Protein AF-A0A929EQG0-F1 (afdb_monomer_lite)

Radius of gyr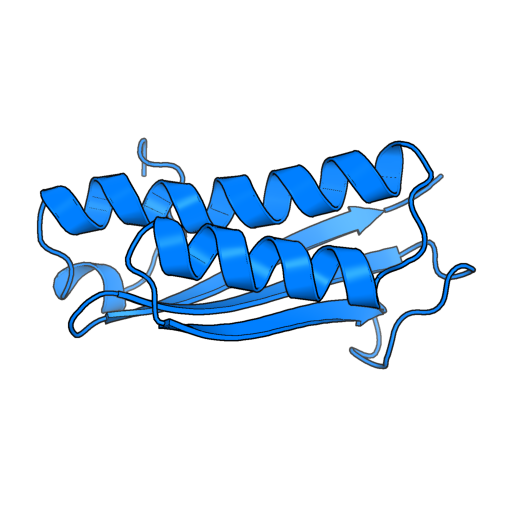ation: 13.63 Å; chains: 1; bounding box: 32×26×37 Å

Structure (mmCIF, N/CA/C/O backbone):
data_AF-A0A929EQG0-F1
#
_entry.id   AF-A0A929EQG0-F1
#
loop_
_atom_site.group_PDB
_atom_site.id
_atom_site.type_symbol
_atom_site.label_atom_id
_atom_site.label_alt_id
_atom_site.label_comp_id
_atom_site.label_asym_id
_atom_site.label_entity_id
_atom_site.label_seq_id
_atom_site.pdbx_PDB_ins_code
_atom_site.Cartn_x
_atom_site.Cartn_y
_atom_site.Cartn_z
_atom_site.occupancy
_atom_site.B_iso_or_equiv
_atom_site.auth_seq_id
_atom_site.auth_comp_id
_atom_site.auth_asym_id
_atom_site.auth_atom_id
_atom_site.pdbx_PDB_model_num
ATOM 1 N N . GLU A 1 1 ? -16.083 -11.017 4.938 1.00 49.00 1 GLU A N 1
ATOM 2 C CA . GLU A 1 1 ? -16.613 -9.723 5.416 1.00 49.00 1 GLU A CA 1
ATOM 3 C C . GLU A 1 1 ? -17.215 -8.994 4.224 1.00 49.00 1 GLU A C 1
ATOM 5 O O . GLU A 1 1 ? -16.584 -8.994 3.177 1.00 49.00 1 GLU A O 1
ATOM 10 N N . GLU A 1 2 ? -18.403 -8.405 4.358 1.00 55.09 2 GLU A N 1
ATOM 11 C CA . GLU A 1 2 ? -19.015 -7.583 3.292 1.00 55.09 2 GLU A CA 1
ATOM 12 C C . GLU A 1 2 ? -18.316 -6.222 3.113 1.00 55.09 2 GLU A C 1
ATOM 14 O O . GLU A 1 2 ? -18.497 -5.560 2.099 1.00 55.09 2 GLU A O 1
ATOM 19 N N . SER A 1 3 ? -17.477 -5.821 4.073 1.00 60.94 3 SER A N 1
ATOM 20 C CA . SER A 1 3 ? -16.778 -4.530 4.100 1.00 60.94 3 SER A CA 1
ATOM 21 C C . SER A 1 3 ? -15.582 -4.425 3.139 1.00 60.94 3 SER A C 1
ATOM 23 O O . SER A 1 3 ? -15.043 -3.336 2.964 1.00 60.94 3 SER A O 1
ATOM 25 N N . GLY A 1 4 ? -15.120 -5.539 2.556 1.00 64.50 4 GLY A N 1
ATOM 26 C CA . GLY A 1 4 ? -13.873 -5.583 1.779 1.00 64.50 4 GLY A CA 1
ATOM 27 C C . GLY A 1 4 ? -12.590 -5.562 2.623 1.00 64.50 4 GLY A C 1
ATOM 28 O O . GLY A 1 4 ? -11.499 -5.533 2.064 1.00 64.50 4 GLY A O 1
ATOM 29 N N . LEU A 1 5 ? -12.695 -5.606 3.956 1.00 73.44 5 LEU A N 1
ATOM 30 C CA . LEU A 1 5 ? -11.547 -5.650 4.858 1.00 73.44 5 LEU A CA 1
ATOM 31 C C . LEU A 1 5 ? -10.942 -7.060 4.950 1.00 73.44 5 LEU A C 1
ATOM 33 O O . LEU A 1 5 ? -11.657 -8.044 5.173 1.00 73.44 5 LEU A O 1
ATOM 37 N N . ALA A 1 6 ? -9.612 -7.153 4.875 1.00 76.38 6 ALA A N 1
ATOM 38 C CA . ALA A 1 6 ? -8.888 -8.386 5.162 1.00 76.38 6 ALA A CA 1
ATOM 39 C C . ALA A 1 6 ? -9.257 -8.937 6.554 1.00 76.38 6 ALA A C 1
ATOM 41 O O . ALA A 1 6 ? -9.261 -8.225 7.565 1.00 76.38 6 ALA A O 1
ATOM 42 N N . MET A 1 7 ? -9.573 -10.232 6.621 1.00 77.12 7 MET A N 1
ATOM 43 C CA . MET A 1 7 ? -9.966 -10.872 7.877 1.00 77.12 7 MET A CA 1
ATOM 44 C C . MET A 1 7 ? -8.765 -10.943 8.826 1.00 77.12 7 MET A C 1
ATOM 46 O O . MET A 1 7 ? -7.791 -11.645 8.565 1.00 77.12 7 MET A O 1
ATOM 50 N N . SER A 1 8 ? -8.837 -10.220 9.944 1.00 77.25 8 SER A N 1
ATOM 51 C CA . SER A 1 8 ? -7.757 -10.144 10.926 1.00 77.25 8 SER A CA 1
ATOM 52 C C . SER A 1 8 ? -8.320 -10.034 12.337 1.00 77.25 8 SER A C 1
ATOM 54 O O . SER A 1 8 ? -9.255 -9.273 12.583 1.00 77.25 8 SER A O 1
ATOM 56 N N . SER A 1 9 ? -7.706 -10.727 13.301 1.00 79.12 9 SER A N 1
ATOM 57 C CA . SER A 1 9 ? -8.028 -10.560 14.728 1.00 79.12 9 SER A CA 1
ATOM 58 C C . SER A 1 9 ? -7.842 -9.115 15.195 1.00 79.12 9 SER A C 1
ATOM 60 O O . SER A 1 9 ? -8.489 -8.677 16.140 1.00 79.12 9 SER A O 1
ATOM 62 N N . ARG A 1 10 ? -7.009 -8.335 14.494 1.00 80.75 10 ARG A N 1
ATOM 63 C CA . ARG A 1 10 ? -6.777 -6.910 14.760 1.00 80.75 10 ARG A CA 1
ATOM 64 C C . ARG A 1 10 ? -7.996 -6.037 14.443 1.00 80.75 10 ARG A C 1
ATOM 66 O O . ARG A 1 10 ? -8.087 -4.935 14.975 1.00 80.75 10 ARG A O 1
ATOM 73 N N . ASN A 1 11 ? -8.962 -6.543 13.672 1.00 82.75 11 ASN A N 1
ATOM 74 C CA . ASN A 1 11 ? -10.207 -5.832 13.371 1.00 82.75 11 ASN A CA 1
ATOM 75 C C . ASN A 1 11 ? -11.071 -5.640 14.629 1.00 82.75 11 ASN A C 1
ATOM 77 O O . ASN A 1 11 ? -11.922 -4.757 14.655 1.00 82.75 11 ASN A O 1
ATOM 81 N N . GLN A 1 12 ? -10.836 -6.413 15.700 1.00 85.00 12 GLN A N 1
ATOM 82 C CA . GLN A 1 12 ? -11.508 -6.223 16.992 1.00 85.00 12 GLN A CA 1
ATOM 83 C C . GLN A 1 12 ? -11.199 -4.866 17.645 1.00 85.00 12 GLN A C 1
ATOM 85 O O . GLN A 1 12 ? -11.957 -4.411 18.494 1.00 85.00 12 GLN A O 1
ATOM 90 N N . TYR A 1 13 ? -10.090 -4.224 17.262 1.00 84.56 13 TYR A N 1
ATOM 91 C CA . TYR A 1 13 ? -9.694 -2.916 17.786 1.00 84.56 13 TYR A CA 1
ATOM 92 C C . TYR A 1 13 ? -10.322 -1.745 17.020 1.00 84.56 13 TYR A C 1
ATOM 94 O O . TYR A 1 13 ? -10.117 -0.599 17.416 1.00 84.56 13 TYR A O 1
ATOM 102 N N . LEU A 1 14 ? -11.050 -2.024 15.932 1.00 87.50 14 LEU A N 1
ATOM 103 C CA . LEU A 1 14 ? -11.709 -1.013 15.112 1.00 87.50 14 LEU A CA 1
ATOM 104 C C . LEU A 1 14 ? -13.092 -0.685 15.676 1.00 87.50 14 LEU A C 1
ATOM 106 O O . LEU A 1 14 ? -13.897 -1.581 15.944 1.00 87.50 14 LEU A O 1
ATOM 110 N N . THR A 1 15 ? -13.391 0.607 15.779 1.00 89.81 15 THR A N 1
ATOM 111 C CA . THR A 1 15 ? -14.768 1.093 15.943 1.00 89.81 15 THR A CA 1
ATOM 112 C C . THR A 1 15 ? -15.587 0.846 14.670 1.00 89.81 15 THR A C 1
ATOM 114 O O . THR A 1 15 ? -15.030 0.564 13.610 1.00 89.81 15 THR A O 1
ATOM 117 N N . GLU A 1 16 ? -16.915 0.982 14.729 1.00 87.00 16 GLU A N 1
ATOM 118 C CA . GLU A 1 16 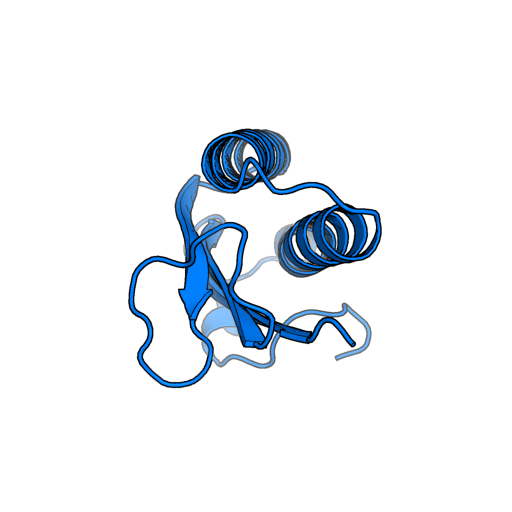? -17.770 0.874 13.533 1.00 87.00 16 GLU A CA 1
ATOM 119 C C . GLU A 1 16 ? -17.370 1.871 12.434 1.00 87.00 16 GLU A C 1
ATOM 121 O O . GLU A 1 16 ? -17.236 1.488 11.273 1.00 87.00 16 GLU A O 1
ATOM 126 N N . GLN A 1 17 ? -17.080 3.122 12.806 1.00 87.50 17 GLN A N 1
ATOM 127 C CA . GLN A 1 17 ? -16.573 4.133 11.874 1.00 87.50 17 GLN A CA 1
ATOM 128 C C . GLN A 1 17 ? -15.233 3.709 11.257 1.00 87.50 17 GLN A C 1
ATOM 130 O O . GLN A 1 17 ? -15.048 3.794 10.045 1.00 87.50 17 GLN A O 1
ATOM 135 N N . GLN A 1 18 ? -14.312 3.185 12.068 1.00 89.81 18 GLN A N 1
ATOM 136 C CA . GLN A 1 18 ? -13.018 2.719 11.574 1.00 89.81 18 GLN A CA 1
ATOM 137 C C . GLN A 1 18 ? -13.149 1.487 10.677 1.00 89.81 18 GLN A C 1
ATOM 139 O O . GLN A 1 18 ? -12.362 1.338 9.753 1.00 89.81 18 GLN A O 1
ATOM 144 N N . ARG A 1 19 ? -14.149 0.623 10.880 1.00 86.12 19 ARG A N 1
ATOM 145 C CA . ARG A 1 19 ? -14.434 -0.487 9.955 1.00 86.12 19 ARG A CA 1
ATOM 146 C C . ARG A 1 19 ? -14.865 0.013 8.580 1.00 86.12 19 ARG A C 1
ATOM 148 O O . ARG A 1 19 ? -14.450 -0.569 7.585 1.00 86.12 19 ARG A O 1
ATOM 155 N N . GLN A 1 20 ? -15.634 1.100 8.516 1.00 85.31 20 GLN A N 1
ATOM 156 C CA . GLN A 1 20 ? -15.981 1.737 7.242 1.00 85.31 20 GLN A CA 1
ATOM 157 C C . GLN A 1 20 ? -14.747 2.366 6.579 1.00 85.31 20 GLN A C 1
ATOM 159 O O . GLN A 1 20 ? -14.522 2.163 5.390 1.00 85.31 20 GLN A O 1
ATOM 164 N N . GLN A 1 21 ? -13.901 3.057 7.351 1.00 87.25 21 GLN A N 1
ATOM 165 C CA . GLN A 1 21 ? -12.638 3.619 6.850 1.00 87.25 21 GLN A CA 1
ATOM 166 C C . GLN A 1 21 ? -11.661 2.532 6.383 1.00 87.25 21 GLN A C 1
ATOM 168 O O . GLN A 1 21 ? -10.943 2.730 5.406 1.00 87.25 21 GLN A O 1
ATOM 173 N N . ALA A 1 22 ? -11.654 1.371 7.043 1.00 86.50 22 ALA A N 1
ATOM 174 C CA . ALA A 1 22 ? -10.775 0.247 6.738 1.00 86.50 22 ALA A CA 1
ATOM 175 C C . ALA A 1 22 ? -10.954 -0.286 5.303 1.00 86.50 22 ALA A C 1
ATOM 177 O O . ALA A 1 22 ? -9.983 -0.758 4.714 1.00 86.50 22 ALA A O 1
ATOM 178 N N . ALA A 1 23 ? -12.144 -0.133 4.706 1.00 87.69 23 ALA A N 1
ATOM 179 C CA . ALA A 1 23 ? -12.385 -0.439 3.292 1.00 87.69 23 ALA A CA 1
ATOM 180 C C . ALA A 1 23 ? -11.537 0.430 2.342 1.00 87.69 23 ALA A C 1
ATOM 182 O O . ALA A 1 23 ? -11.142 -0.021 1.264 1.00 87.69 23 ALA A O 1
ATOM 183 N N . GLY A 1 24 ? -11.198 1.652 2.765 1.00 89.25 24 GLY A N 1
ATOM 184 C CA . GLY A 1 24 ? -10.327 2.567 2.032 1.00 89.25 24 GLY A CA 1
ATOM 185 C C . GLY A 1 24 ? -8.934 1.989 1.775 1.00 89.25 24 GLY A C 1
ATOM 186 O O . GLY A 1 24 ? -8.355 2.248 0.727 1.00 89.25 24 GLY A O 1
ATOM 187 N N . LEU A 1 25 ? -8.435 1.119 2.662 1.00 92.31 25 LEU A N 1
ATOM 188 C CA . LEU A 1 25 ? -7.142 0.454 2.493 1.00 92.31 25 LEU A CA 1
ATOM 189 C C . LEU A 1 25 ? -7.122 -0.433 1.234 1.00 92.31 25 LEU A C 1
ATOM 191 O O . LEU A 1 25 ? -6.232 -0.311 0.390 1.00 92.31 25 LEU A O 1
ATOM 195 N N . TYR A 1 26 ? -8.139 -1.286 1.074 1.00 91.50 26 TYR A N 1
ATOM 196 C CA . TYR A 1 26 ? -8.282 -2.153 -0.097 1.00 91.50 26 TYR A CA 1
ATOM 197 C C . TYR A 1 26 ? -8.568 -1.349 -1.375 1.00 91.50 26 TYR A C 1
ATOM 199 O O . TYR A 1 26 ? -8.047 -1.669 -2.448 1.00 91.50 26 TYR A O 1
ATOM 207 N N . GLN A 1 27 ? -9.352 -0.270 -1.270 1.00 93.38 27 GLN A N 1
ATOM 208 C CA . GLN A 1 27 ? -9.612 0.641 -2.390 1.00 93.38 27 GLN A CA 1
ATOM 209 C C . GLN A 1 27 ? -8.329 1.322 -2.881 1.00 93.38 27 GLN A C 1
ATOM 211 O O . GLN A 1 27 ? -8.099 1.381 -4.089 1.00 93.38 27 GLN A O 1
ATOM 216 N N . THR A 1 28 ? -7.455 1.770 -1.974 1.00 95.75 28 THR A N 1
ATOM 217 C CA . THR A 1 28 ? -6.149 2.335 -2.338 1.00 95.75 28 THR A CA 1
ATOM 218 C C . THR A 1 28 ? -5.288 1.315 -3.083 1.00 95.75 28 THR A C 1
ATOM 220 O O . THR A 1 28 ? -4.765 1.629 -4.150 1.00 95.75 28 THR A O 1
ATOM 223 N N . LEU A 1 29 ? -5.181 0.077 -2.584 1.00 96.75 29 LEU A N 1
ATOM 224 C CA . LEU A 1 29 ? -4.430 -0.984 -3.270 1.00 96.75 29 LEU A CA 1
ATOM 225 C C . LEU A 1 29 ? -5.000 -1.299 -4.661 1.00 96.75 29 LEU A C 1
ATOM 227 O O . LEU A 1 29 ? -4.246 -1.468 -5.620 1.00 96.75 29 LEU A O 1
ATOM 231 N N . SER A 1 30 ? -6.328 -1.349 -4.775 1.00 96.44 30 SER A N 1
ATOM 232 C CA . SER A 1 30 ? -7.026 -1.604 -6.039 1.00 96.44 30 SER A CA 1
ATOM 233 C C . SER A 1 30 ? -6.801 -0.479 -7.053 1.00 96.44 30 SER A C 1
ATOM 235 O O . SER A 1 30 ? -6.594 -0.756 -8.231 1.00 96.44 30 SER A O 1
ATOM 237 N N . SER A 1 31 ? -6.768 0.777 -6.599 1.00 97.06 31 SER A N 1
ATOM 238 C CA . SER A 1 31 ? -6.457 1.935 -7.445 1.00 97.06 31 SER A CA 1
ATOM 239 C C . SER A 1 31 ? -5.030 1.882 -7.998 1.00 97.06 31 SER A C 1
ATOM 241 O O . SER A 1 31 ? -4.820 2.123 -9.186 1.00 97.06 31 SER A O 1
ATOM 243 N N . ILE A 1 32 ? -4.045 1.509 -7.171 1.00 97.94 32 ILE A N 1
ATOM 244 C CA . ILE A 1 32 ? -2.661 1.310 -7.633 1.00 97.94 32 ILE A CA 1
ATOM 245 C C . ILE A 1 32 ? -2.618 0.199 -8.685 1.00 97.94 32 ILE A C 1
ATOM 247 O O . ILE A 1 32 ? -2.047 0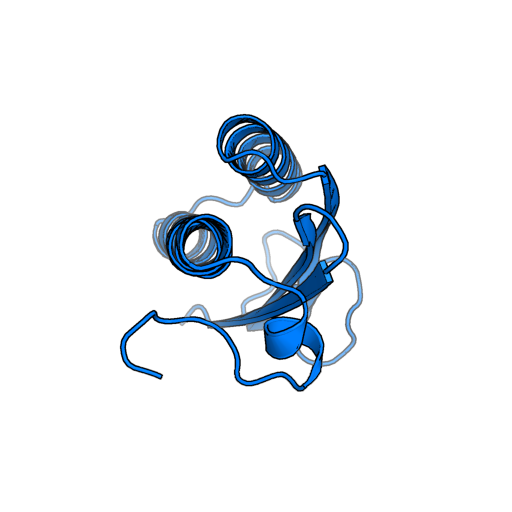.390 -9.756 1.00 97.94 32 ILE A O 1
ATOM 251 N N . LYS A 1 33 ? -3.250 -0.949 -8.400 1.00 97.88 33 LYS A N 1
ATOM 252 C CA . LYS A 1 33 ? -3.327 -2.077 -9.336 1.00 97.88 33 LYS A CA 1
ATOM 253 C C . LYS A 1 33 ? -3.886 -1.637 -10.688 1.00 97.88 33 LYS A C 1
ATOM 255 O O . LYS A 1 33 ? -3.265 -1.911 -11.708 1.00 97.88 33 LYS A O 1
ATOM 260 N N . GLN A 1 34 ? -5.007 -0.921 -10.682 1.00 97.81 34 GLN A N 1
ATOM 261 C CA . GLN A 1 34 ? -5.648 -0.444 -11.901 1.00 97.81 34 GLN A CA 1
ATOM 262 C C . GLN A 1 34 ? -4.735 0.498 -12.701 1.00 97.81 34 GLN A C 1
ATOM 264 O O . GLN A 1 34 ? -4.651 0.372 -13.918 1.00 97.81 34 GLN A O 1
ATOM 269 N N . GLN A 1 35 ? -4.030 1.422 -12.043 1.00 97.81 35 GLN A N 1
ATOM 270 C CA . GLN A 1 35 ? -3.103 2.333 -12.725 1.00 97.81 35 GLN A CA 1
ATOM 271 C C . GLN A 1 35 ? -1.936 1.576 -13.373 1.00 97.81 35 GLN A C 1
ATOM 273 O O . GLN A 1 35 ? -1.584 1.849 -14.520 1.00 97.81 35 GLN A O 1
ATOM 278 N N . ILE A 1 36 ? -1.386 0.567 -12.690 1.00 97.62 36 ILE A N 1
ATOM 279 C CA . ILE A 1 36 ? -0.338 -0.295 -13.254 1.00 97.62 36 ILE A CA 1
ATOM 280 C C . ILE A 1 36 ? -0.877 -1.085 -14.458 1.00 97.62 36 ILE A C 1
ATOM 282 O O . ILE A 1 36 ? -0.232 -1.132 -15.506 1.00 97.62 36 ILE A O 1
ATOM 286 N N . GLU A 1 37 ? -2.077 -1.657 -14.357 1.00 96.25 37 GLU A N 1
ATOM 287 C CA . GLU A 1 37 ? -2.744 -2.351 -15.471 1.00 96.25 37 GLU A CA 1
ATOM 288 C C . GLU A 1 37 ? -3.015 -1.417 -16.666 1.00 96.25 37 GLU A C 1
ATOM 290 O O . GLU A 1 37 ? -2.984 -1.859 -17.812 1.00 96.25 37 GLU A O 1
ATOM 295 N N . GLN A 1 38 ? -3.201 -0.117 -16.420 1.00 96.69 38 GLN A N 1
ATOM 296 C CA . GLN A 1 38 ? -3.373 0.917 -17.449 1.00 96.69 38 GLN A CA 1
ATOM 297 C C . GLN A 1 38 ? -2.059 1.438 -18.050 1.00 96.69 38 GLN A C 1
ATOM 299 O O . GLN A 1 38 ? -2.095 2.230 -18.991 1.00 96.69 38 GLN A O 1
ATOM 304 N N . GLY A 1 39 ? -0.907 0.982 -17.555 1.00 96.25 39 GLY A N 1
ATOM 305 C CA . GLY A 1 39 ? 0.402 1.331 -18.109 1.00 96.25 39 GLY A CA 1
ATOM 306 C C . GLY A 1 39 ? 1.238 2.278 -17.253 1.00 96.25 39 GLY A C 1
ATOM 307 O O . GLY A 1 39 ? 2.348 2.598 -17.665 1.00 96.25 39 GLY A O 1
ATOM 308 N N . GLU A 1 40 ? 0.773 2.689 -16.070 1.00 97.12 40 GLU A N 1
ATOM 309 C CA . GLU A 1 40 ? 1.599 3.483 -15.155 1.00 97.12 40 GLU A CA 1
ATOM 310 C C . GLU A 1 40 ? 2.781 2.650 -14.639 1.00 97.12 40 GLU A C 1
ATOM 312 O O . GLU A 1 40 ? 2.633 1.473 -14.283 1.00 97.12 40 GLU A O 1
ATOM 317 N N . ARG A 1 41 ? 3.974 3.243 -14.627 1.00 96.38 41 ARG A N 1
ATOM 318 C CA . ARG A 1 41 ? 5.233 2.583 -14.251 1.00 96.38 41 ARG A CA 1
ATOM 319 C C . ARG A 1 41 ? 6.060 3.392 -13.257 1.00 96.38 41 ARG A C 1
ATOM 321 O O . ARG A 1 41 ? 7.010 2.844 -12.700 1.00 96.38 41 ARG A O 1
ATOM 328 N N . ASP A 1 42 ? 5.678 4.632 -12.952 1.00 97.19 42 ASP A N 1
ATOM 329 C CA . ASP A 1 42 ? 6.241 5.388 -11.837 1.00 97.19 42 ASP A CA 1
ATOM 330 C C . ASP A 1 42 ? 5.695 4.852 -10.506 1.00 97.19 42 ASP A C 1
ATOM 332 O O . ASP A 1 42 ? 4.794 5.394 -9.857 1.00 97.19 42 ASP A O 1
ATOM 336 N N . PHE A 1 43 ? 6.256 3.717 -10.092 1.00 97.19 43 PHE A N 1
ATOM 337 C CA . PHE A 1 43 ? 5.877 3.045 -8.858 1.00 97.19 43 PHE A CA 1
ATOM 338 C C . PHE A 1 43 ? 6.129 3.916 -7.629 1.00 97.19 43 PHE A C 1
ATOM 340 O O . PHE A 1 43 ? 5.386 3.809 -6.654 1.00 97.19 43 PHE A O 1
ATOM 347 N N . LEU A 1 44 ? 7.141 4.788 -7.661 1.00 96.88 44 LEU A N 1
ATOM 348 C CA . LEU A 1 44 ? 7.427 5.678 -6.544 1.00 96.88 44 LEU A CA 1
ATOM 349 C C . LEU A 1 44 ? 6.325 6.731 -6.399 1.00 96.88 44 LEU A C 1
ATOM 351 O O . LEU A 1 44 ? 5.829 6.930 -5.287 1.00 96.88 44 LEU A O 1
ATOM 355 N N . ALA A 1 45 ? 5.902 7.356 -7.501 1.00 97.62 45 ALA A N 1
ATOM 356 C CA . ALA A 1 45 ? 4.784 8.291 -7.493 1.00 97.62 45 ALA A CA 1
ATOM 357 C C . ALA A 1 45 ? 3.495 7.606 -7.019 1.00 97.62 45 ALA A C 1
ATOM 359 O O . ALA A 1 45 ? 2.838 8.108 -6.105 1.00 97.62 45 ALA A O 1
ATOM 360 N N . LEU A 1 46 ? 3.172 6.417 -7.543 1.00 97.94 46 LEU A N 1
ATOM 361 C CA . LEU A 1 46 ? 2.001 5.641 -7.110 1.00 97.94 46 LEU A CA 1
ATOM 362 C C . LEU A 1 46 ? 2.002 5.375 -5.597 1.00 97.94 46 LEU A C 1
ATOM 364 O O . LEU A 1 46 ? 0.987 5.569 -4.925 1.00 97.94 46 LEU A O 1
ATOM 368 N N . GLN A 1 47 ? 3.145 4.968 -5.041 1.00 98.00 47 GLN A N 1
ATOM 369 C CA . GLN A 1 47 ? 3.299 4.730 -3.604 1.00 98.00 47 GLN A CA 1
ATOM 370 C C . GLN A 1 47 ? 3.131 6.016 -2.785 1.00 98.00 47 GLN A C 1
ATOM 372 O O . GLN A 1 47 ? 2.506 5.988 -1.724 1.00 98.00 47 GLN A O 1
ATOM 377 N N . GLN A 1 48 ? 3.679 7.143 -3.249 1.00 97.94 48 GLN A N 1
ATOM 378 C CA . GLN A 1 48 ? 3.548 8.436 -2.572 1.00 97.94 48 GLN A CA 1
ATOM 379 C C . GLN A 1 48 ? 2.100 8.933 -2.581 1.00 97.94 48 GLN A C 1
ATOM 381 O O . GLN A 1 48 ? 1.577 9.291 -1.525 1.00 97.94 48 GLN A O 1
ATOM 386 N N . HIS A 1 49 ? 1.427 8.881 -3.732 1.00 97.56 49 HIS A N 1
ATOM 387 C CA . HIS A 1 49 ? 0.016 9.243 -3.850 1.00 97.56 49 HIS A CA 1
ATOM 388 C C . HIS A 1 49 ? -0.864 8.380 -2.946 1.00 97.56 49 HIS A C 1
ATOM 390 O O . HIS A 1 49 ? -1.686 8.909 -2.202 1.00 97.56 49 HIS A O 1
ATOM 396 N N . ALA A 1 50 ? -0.634 7.067 -2.929 1.00 97.62 50 ALA A N 1
ATOM 397 C CA . ALA A 1 50 ? -1.359 6.151 -2.060 1.00 97.62 50 ALA A CA 1
ATOM 398 C C . ALA A 1 50 ? -1.164 6.456 -0.568 1.00 97.62 50 ALA A C 1
ATOM 400 O O . ALA A 1 50 ? -2.130 6.423 0.196 1.00 97.62 50 ALA A O 1
ATOM 401 N N . LYS A 1 51 ? 0.062 6.792 -0.141 1.00 98.06 51 LYS A N 1
ATOM 402 C CA . LYS A 1 51 ? 0.330 7.220 1.242 1.00 98.06 51 LYS A CA 1
ATOM 403 C C . LYS A 1 51 ? -0.452 8.489 1.587 1.00 98.06 51 LYS A C 1
ATOM 405 O O . LYS A 1 51 ? -1.059 8.536 2.654 1.00 98.06 51 LYS A O 1
ATOM 410 N N . SER A 1 52 ? -0.492 9.473 0.690 1.00 97.62 52 SER A N 1
ATOM 411 C CA . SER A 1 52 ? -1.284 10.695 0.882 1.00 97.62 52 SER A CA 1
ATOM 412 C C . SER A 1 52 ? -2.785 10.408 0.979 1.00 97.62 52 SER A C 1
ATOM 414 O O . SER A 1 52 ? -3.428 10.877 1.913 1.00 97.62 52 SER A O 1
ATOM 416 N N . SER A 1 53 ? -3.338 9.567 0.099 1.00 96.06 53 SER A N 1
ATOM 417 C CA . SER A 1 53 ? -4.756 9.185 0.161 1.00 96.06 53 SER A CA 1
ATOM 418 C C . SER A 1 53 ? -5.113 8.469 1.465 1.00 96.06 53 SER A C 1
ATOM 420 O O . SER A 1 53 ? -6.159 8.726 2.054 1.00 96.06 53 SER A O 1
ATOM 422 N N . LEU A 1 54 ? -4.239 7.589 1.960 1.00 96.69 54 LEU A N 1
ATOM 423 C CA . LEU A 1 54 ? -4.446 6.923 3.246 1.00 96.69 54 LEU A CA 1
ATOM 424 C C . LEU A 1 54 ? -4.407 7.916 4.417 1.00 96.69 54 LEU A C 1
ATOM 426 O O . LEU A 1 54 ? -5.242 7.817 5.317 1.00 96.69 54 LEU A O 1
ATOM 430 N N . LEU A 1 55 ? -3.498 8.897 4.391 1.00 96.94 55 LEU A N 1
ATOM 431 C CA . LEU A 1 55 ? -3.461 9.974 5.388 1.00 96.94 55 LEU A CA 1
ATOM 432 C C . LEU A 1 55 ? -4.778 10.766 5.416 1.00 96.94 55 LEU A C 1
ATOM 434 O O . LEU A 1 55 ? -5.330 10.995 6.492 1.00 96.94 55 LEU A O 1
ATOM 438 N N . GLU A 1 56 ? -5.323 11.124 4.252 1.00 95.62 56 GLU A N 1
ATOM 439 C CA . GLU A 1 56 ? -6.609 11.830 4.131 1.00 95.62 56 GLU A CA 1
ATOM 440 C C . GLU A 1 56 ? -7.794 11.007 4.660 1.00 95.62 56 GLU A C 1
ATOM 442 O O . GLU A 1 56 ? -8.734 11.556 5.235 1.00 95.62 56 G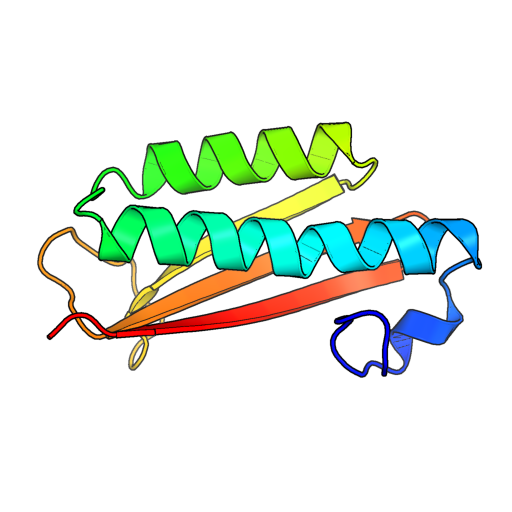LU A O 1
ATOM 447 N N . LEU A 1 57 ? -7.727 9.679 4.536 1.00 93.94 57 LEU A N 1
ATOM 448 C CA . LEU A 1 57 ? -8.723 8.747 5.070 1.00 93.94 57 LEU A CA 1
ATOM 449 C C . LEU A 1 57 ? -8.596 8.512 6.588 1.00 93.94 57 LEU A C 1
ATOM 451 O O . LEU A 1 57 ? -9.417 7.795 7.171 1.00 93.94 57 LEU A O 1
ATOM 455 N N . GLY A 1 58 ? -7.604 9.124 7.243 1.00 95.19 58 GLY A N 1
ATOM 456 C CA . GLY A 1 58 ? -7.371 9.037 8.686 1.00 95.19 58 GLY A CA 1
ATOM 457 C C . GLY A 1 58 ? -6.455 7.889 9.113 1.00 95.19 58 GLY A C 1
ATOM 458 O O . GLY A 1 58 ? -6.422 7.540 10.296 1.00 95.19 58 GLY A O 1
ATOM 459 N N . PHE A 1 59 ? -5.724 7.292 8.172 1.00 97.06 59 PHE A N 1
ATOM 460 C CA . PHE A 1 59 ? -4.681 6.322 8.477 1.00 97.06 59 PHE A CA 1
ATOM 461 C C . PHE A 1 59 ? -3.340 7.008 8.734 1.00 97.06 59 PHE A C 1
ATOM 463 O O . PHE A 1 59 ? -3.079 8.100 8.246 1.00 97.06 59 PHE A O 1
ATOM 470 N N . THR A 1 60 ? -2.439 6.302 9.408 1.00 97.94 60 THR A N 1
ATOM 471 C CA . THR A 1 60 ? -1.009 6.626 9.443 1.00 97.94 60 THR A CA 1
ATOM 472 C C . THR A 1 60 ? -0.246 5.515 8.717 1.00 97.94 60 THR A C 1
ATOM 474 O O . THR A 1 60 ? -0.095 4.431 9.291 1.00 97.94 60 THR A O 1
ATOM 477 N N . PRO A 1 61 ? 0.201 5.722 7.464 1.00 97.38 61 PRO A N 1
ATOM 478 C CA . PRO A 1 61 ? 0.894 4.690 6.698 1.00 97.38 61 PRO A CA 1
ATOM 479 C C . PRO A 1 61 ? 2.288 4.404 7.255 1.00 97.38 61 PRO A C 1
ATOM 481 O O . PRO A 1 61 ? 3.105 5.314 7.374 1.00 97.38 61 PRO A O 1
ATOM 484 N N . ASP A 1 62 ? 2.587 3.132 7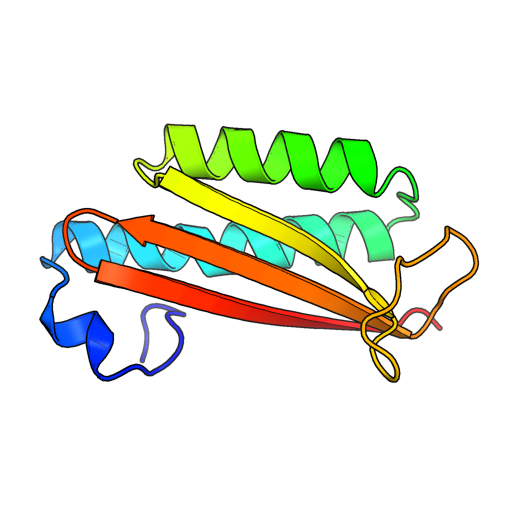.520 1.00 97.44 62 ASP A N 1
ATOM 485 C CA . ASP A 1 62 ? 3.966 2.684 7.732 1.00 97.44 62 ASP A CA 1
ATOM 486 C C . ASP A 1 62 ? 4.657 2.527 6.372 1.00 97.44 62 ASP A C 1
ATOM 488 O O . ASP A 1 62 ? 5.770 3.004 6.153 1.00 97.44 62 ASP A O 1
ATOM 492 N N . TYR A 1 63 ? 3.973 1.856 5.439 1.00 97.06 63 TYR A N 1
ATOM 493 C CA . TYR A 1 63 ? 4.425 1.692 4.064 1.00 97.06 63 TYR A CA 1
ATOM 494 C C . TYR A 1 63 ? 3.267 1.440 3.093 1.00 97.06 63 TYR A C 1
ATOM 496 O O . TYR A 1 63 ? 2.209 0.909 3.444 1.00 97.06 63 TYR A O 1
ATOM 504 N N . VAL A 1 64 ? 3.534 1.790 1.838 1.00 98.00 64 VAL A N 1
ATOM 505 C CA . VAL A 1 64 ? 2.837 1.320 0.642 1.00 98.00 64 VAL A CA 1
ATOM 506 C C . VAL A 1 64 ? 3.946 1.032 -0.353 1.00 98.00 64 VAL A C 1
ATOM 508 O O . VAL A 1 64 ? 4.684 1.956 -0.691 1.00 98.00 64 VAL A O 1
ATOM 511 N N . ASP A 1 65 ? 4.073 -0.223 -0.764 1.00 97.88 65 ASP A N 1
ATOM 512 C CA . ASP A 1 65 ? 5.198 -0.717 -1.553 1.00 97.88 65 ASP A CA 1
ATOM 513 C C . ASP A 1 65 ? 4.698 -1.565 -2.726 1.00 97.88 65 ASP A C 1
ATOM 515 O O . ASP A 1 65 ? 3.743 -2.329 -2.597 1.00 97.88 65 ASP A O 1
ATOM 519 N N . ILE A 1 66 ? 5.391 -1.464 -3.857 1.00 98.25 66 ILE A N 1
ATOM 520 C CA . ILE A 1 66 ? 5.215 -2.315 -5.038 1.00 98.25 66 ILE A CA 1
ATOM 521 C C . ILE A 1 66 ? 6.492 -3.140 -5.171 1.00 98.25 66 ILE A C 1
ATOM 523 O O . ILE A 1 66 ? 7.590 -2.590 -5.285 1.00 98.25 66 ILE A O 1
ATOM 527 N N . ARG A 1 67 ? 6.354 -4.461 -5.095 1.00 98.25 67 ARG A N 1
ATOM 528 C CA . ARG A 1 67 ? 7.463 -5.416 -5.058 1.00 98.25 67 ARG A CA 1
ATOM 529 C C . ARG A 1 67 ? 7.267 -6.510 -6.091 1.00 98.25 67 ARG A C 1
ATOM 531 O O . ARG A 1 67 ? 6.141 -6.771 -6.511 1.00 98.25 67 ARG A O 1
ATOM 538 N N . ARG A 1 68 ? 8.349 -7.193 -6.455 1.00 98.19 68 ARG A N 1
ATOM 539 C CA . ARG A 1 68 ? 8.253 -8.438 -7.223 1.00 98.19 68 ARG A CA 1
ATOM 540 C C . ARG A 1 68 ? 7.479 -9.488 -6.426 1.00 98.19 68 ARG A C 1
ATOM 542 O O . ARG A 1 68 ? 7.685 -9.633 -5.220 1.00 98.19 68 ARG A O 1
ATOM 549 N N . ALA A 1 69 ? 6.570 -10.207 -7.081 1.00 97.12 69 ALA A N 1
ATOM 550 C CA . ALA A 1 69 ? 5.679 -11.142 -6.395 1.00 97.12 69 ALA A CA 1
ATOM 551 C C . ALA A 1 69 ? 6.387 -12.392 -5.845 1.00 97.12 69 ALA A C 1
ATOM 553 O O . ALA A 1 69 ? 5.878 -12.997 -4.902 1.00 97.12 69 ALA A O 1
ATOM 554 N N . ASP A 1 70 ? 7.521 -12.777 -6.432 1.00 95.31 70 ASP A N 1
ATOM 555 C CA . ASP A 1 70 ? 8.304 -13.968 -6.095 1.00 95.31 70 ASP A CA 1
ATOM 556 C C . ASP A 1 70 ? 9.378 -13.702 -5.028 1.00 95.31 70 ASP A C 1
ATOM 558 O O . ASP A 1 70 ? 9.531 -14.503 -4.107 1.00 95.31 70 ASP A O 1
ATOM 562 N N . SER A 1 71 ? 10.104 -12.584 -5.132 1.00 96.69 71 SER A N 1
ATOM 563 C CA . SER A 1 71 ? 11.268 -12.285 -4.284 1.00 96.69 71 SER A CA 1
ATOM 564 C C . SER A 1 71 ? 11.043 -11.187 -3.243 1.00 96.69 71 SER A C 1
ATOM 566 O O . SER A 1 71 ? 11.857 -11.041 -2.335 1.00 96.69 71 SER A O 1
ATOM 568 N N . LEU A 1 72 ? 9.963 -10.403 -3.358 1.00 96.81 72 LEU A N 1
ATOM 569 C CA . LEU A 1 72 ? 9.736 -9.166 -2.593 1.00 96.81 72 LEU A CA 1
ATOM 570 C C . LEU A 1 72 ? 10.836 -8.098 -2.765 1.00 96.81 72 LEU A C 1
ATOM 572 O O . LEU A 1 72 ? 10.886 -7.118 -2.015 1.00 96.81 72 LEU A O 1
ATOM 576 N N . GLU A 1 73 ? 11.693 -8.239 -3.775 1.00 97.38 73 GLU A N 1
ATOM 577 C CA . GLU A 1 73 ? 12.643 -7.200 -4.166 1.00 97.38 73 GLU A CA 1
ATOM 578 C C . GLU A 1 73 ? 11.915 -5.976 -4.734 1.00 97.38 73 GLU A C 1
ATOM 580 O O . GLU A 1 73 ? 10.716 -6.012 -5.038 1.00 97.38 73 GLU A O 1
ATOM 585 N N . LEU A 1 74 ? 12.641 -4.860 -4.850 1.00 95.56 74 LEU A N 1
ATOM 586 C CA . LEU A 1 74 ? 12.130 -3.668 -5.524 1.00 95.56 74 LEU A CA 1
ATOM 587 C C . LEU A 1 74 ? 11.681 -4.036 -6.939 1.00 95.56 74 LEU A C 1
ATOM 589 O O . LEU A 1 74 ? 12.449 -4.626 -7.696 1.00 95.56 74 LEU A O 1
ATOM 593 N N . ALA A 1 75 ? 10.436 -3.698 -7.265 1.00 96.81 75 ALA A N 1
ATOM 594 C CA . ALA A 1 75 ? 9.927 -3.863 -8.613 1.00 96.81 75 ALA A CA 1
ATOM 595 C C . ALA A 1 75 ? 10.471 -2.763 -9.528 1.00 96.81 75 ALA A C 1
ATOM 597 O O . ALA A 1 75 ? 10.669 -1.620 -9.112 1.00 96.81 75 ALA A O 1
ATOM 598 N N . THR A 1 76 ? 10.663 -3.124 -10.785 1.00 95.00 76 THR A N 1
ATOM 599 C CA . THR A 1 76 ? 11.033 -2.248 -11.890 1.00 95.00 76 THR A CA 1
ATOM 600 C C . THR A 1 76 ? 9.897 -2.189 -12.904 1.00 95.00 76 THR A C 1
ATOM 602 O O . THR A 1 76 ? 9.010 -3.040 -12.918 1.00 95.00 76 THR A O 1
ATOM 605 N N . GLU A 1 77 ? 9.938 -1.212 -13.805 1.00 93.25 77 GLU A N 1
ATOM 606 C CA . GLU A 1 77 ? 8.937 -1.041 -14.868 1.00 93.25 77 GLU A CA 1
ATOM 607 C C . GLU A 1 77 ? 8.778 -2.257 -15.805 1.00 93.25 77 GLU A C 1
ATOM 609 O O . GLU A 1 77 ? 7.752 -2.395 -16.472 1.00 93.25 77 GLU A O 1
ATOM 614 N N . ASN A 1 78 ? 9.782 -3.141 -15.841 1.00 94.19 78 ASN A N 1
ATOM 615 C CA . ASN A 1 78 ? 9.803 -4.346 -16.670 1.00 94.19 78 ASN A CA 1
ATOM 616 C C . ASN A 1 78 ? 9.199 -5.573 -15.969 1.00 94.19 78 ASN A C 1
ATOM 618 O O . ASN A 1 78 ? 8.983 -6.604 -16.610 1.00 94.19 78 ASN A O 1
ATOM 622 N N . ASP A 1 79 ? 8.939 -5.490 -14.662 1.00 96.06 79 ASP A N 1
ATOM 623 C CA . ASP A 1 79 ? 8.379 -6.599 -13.901 1.00 96.06 79 ASP A CA 1
ATOM 624 C C . ASP A 1 79 ? 6.880 -6.743 -14.167 1.00 96.06 79 ASP A C 1
ATOM 626 O O . ASP A 1 79 ? 6.092 -5.811 -14.010 1.00 96.06 79 ASP A O 1
ATOM 630 N N . LYS A 1 80 ? 6.476 -7.958 -14.542 1.00 95.19 80 LYS A N 1
ATOM 631 C CA . LYS A 1 80 ? 5.077 -8.289 -14.843 1.00 95.19 80 LYS A CA 1
ATOM 632 C C . LYS A 1 80 ? 4.323 -8.911 -13.675 1.00 95.19 80 LYS A C 1
ATOM 634 O O . LYS A 1 80 ? 3.103 -8.844 -13.634 1.00 95.19 80 LYS A O 1
ATOM 639 N N . SER A 1 81 ? 5.038 -9.545 -12.750 1.00 97.62 81 SER A N 1
ATOM 640 C CA . SER A 1 81 ? 4.457 -10.245 -11.603 1.00 97.62 81 SER A CA 1
ATOM 641 C C . SER A 1 81 ? 4.740 -9.446 -10.341 1.00 97.62 81 SER A C 1
ATOM 643 O O . SER A 1 81 ? 5.852 -9.468 -9.804 1.00 97.62 81 SER A O 1
ATOM 645 N N . LEU A 1 82 ? 3.739 -8.693 -9.895 1.00 98.25 82 LEU A N 1
ATOM 646 C CA . LEU A 1 82 ? 3.872 -7.683 -8.855 1.00 98.25 82 LEU A CA 1
ATOM 647 C C . LEU A 1 82 ? 2.999 -8.003 -7.642 1.00 98.25 82 LEU A C 1
ATOM 649 O O . LEU A 1 82 ? 1.906 -8.576 -7.721 1.00 98.25 82 LEU A O 1
ATOM 653 N N . ARG A 1 83 ? 3.479 -7.559 -6.485 1.00 98.12 83 ARG A N 1
ATOM 654 C CA . ARG A 1 83 ? 2.751 -7.541 -5.224 1.00 98.12 83 ARG A CA 1
ATOM 655 C C . ARG A 1 83 ? 2.712 -6.115 -4.702 1.00 98.12 83 ARG A C 1
ATOM 657 O O . ARG A 1 83 ? 3.755 -5.507 -4.480 1.00 98.12 83 ARG A O 1
ATOM 664 N N . ILE A 1 84 ? 1.508 -5.601 -4.484 1.00 98.12 84 ILE A N 1
ATOM 665 C CA . ILE A 1 84 ? 1.292 -4.296 -3.858 1.00 98.12 84 ILE A CA 1
ATOM 666 C C . ILE A 1 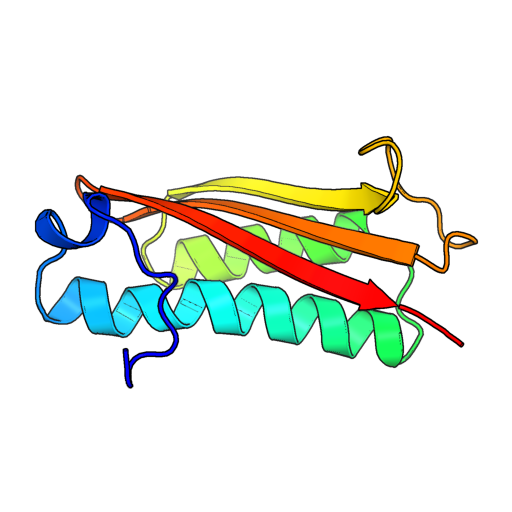84 ? 0.970 -4.564 -2.394 1.00 98.12 84 ILE A C 1
ATOM 668 O O . ILE A 1 84 ? 0.065 -5.346 -2.105 1.00 98.12 84 ILE A O 1
ATOM 672 N N . LEU A 1 85 ? 1.725 -3.966 -1.478 1.00 97.50 85 LEU A N 1
ATOM 673 C CA . LEU A 1 85 ? 1.629 -4.204 -0.041 1.00 97.50 85 LEU A CA 1
ATOM 674 C C . LEU A 1 85 ? 1.384 -2.895 0.692 1.00 97.50 85 LEU A C 1
ATOM 676 O O . LEU A 1 85 ? 1.933 -1.858 0.325 1.00 97.50 85 LEU A O 1
ATOM 680 N N . THR A 1 86 ? 0.633 -2.952 1.786 1.00 97.12 86 THR A N 1
ATOM 681 C CA . THR A 1 86 ? 0.519 -1.827 2.711 1.00 97.12 86 THR A CA 1
ATOM 682 C C . THR A 1 86 ? 0.463 -2.294 4.154 1.00 97.12 86 THR A C 1
ATOM 684 O O . THR A 1 86 ? -0.091 -3.348 4.471 1.00 97.12 86 THR A O 1
ATOM 687 N N . ALA A 1 87 ? 1.010 -1.468 5.038 1.00 96.19 87 ALA A N 1
ATOM 688 C CA . ALA A 1 87 ? 0.669 -1.486 6.444 1.00 96.19 87 ALA A CA 1
ATOM 689 C C . ALA A 1 87 ? 0.400 -0.060 6.912 1.00 96.19 87 ALA A C 1
ATOM 691 O O . ALA A 1 87 ? 1.177 0.849 6.618 1.00 96.19 87 ALA A O 1
ATOM 692 N N . SER A 1 88 ? -0.698 0.124 7.639 1.00 96.44 88 SER A N 1
ATOM 693 C CA . SER A 1 88 ? -1.135 1.431 8.126 1.00 96.44 88 SER A CA 1
ATOM 694 C C . SER A 1 88 ? -1.823 1.309 9.482 1.00 96.44 88 SER A C 1
ATOM 696 O O . SER A 1 88 ? -2.535 0.338 9.751 1.00 96.44 88 SER A O 1
ATOM 698 N N . GLN A 1 89 ? -1.633 2.300 10.345 1.00 96.56 89 GLN A N 1
ATOM 699 C CA . GLN A 1 89 ? -2.370 2.413 11.600 1.00 96.56 89 GLN A CA 1
ATOM 700 C C . GLN A 1 89 ? -3.703 3.130 11.376 1.00 96.56 89 GLN A C 1
ATOM 702 O O . GLN A 1 89 ? -3.761 4.116 10.650 1.00 96.56 89 GLN A O 1
ATOM 707 N N . LEU A 1 90 ? -4.759 2.653 12.032 1.00 95.19 90 LEU A N 1
ATOM 708 C CA . LEU A 1 90 ? -6.068 3.293 12.109 1.00 95.19 90 LEU A CA 1
ATOM 709 C C . LEU A 1 90 ? -6.539 3.242 13.566 1.00 95.19 90 LEU A C 1
ATOM 711 O O . LEU A 1 90 ? -6.940 2.195 14.085 1.00 95.19 90 LEU A O 1
ATOM 715 N N . GLY A 1 91 ? -6.410 4.370 14.264 1.00 92.88 91 GLY A N 1
ATOM 716 C CA . GLY A 1 91 ? -6.575 4.413 15.715 1.00 92.88 91 GLY A CA 1
ATOM 717 C C . GLY A 1 91 ? -5.576 3.491 16.421 1.00 92.88 91 GLY A C 1
ATOM 718 O O . GLY A 1 91 ? -4.373 3.713 16.357 1.00 92.88 91 GLY A O 1
ATOM 719 N N . ARG A 1 92 ? -6.074 2.456 17.111 1.00 92.06 92 ARG A N 1
ATOM 720 C CA . ARG A 1 92 ? -5.238 1.465 17.823 1.00 92.06 92 ARG A CA 1
ATOM 721 C C . ARG A 1 92 ? -4.914 0.226 16.990 1.00 92.06 92 ARG A C 1
ATOM 723 O O . ARG A 1 92 ? -4.108 -0.601 17.412 1.00 92.06 92 ARG A O 1
ATOM 730 N N . ALA A 1 93 ? -5.570 0.057 15.846 1.00 92.50 93 ALA A N 1
ATOM 731 C CA . ALA A 1 93 ? -5.369 -1.095 14.989 1.00 92.50 93 ALA A CA 1
ATOM 732 C C . ALA A 1 93 ? -4.237 -0.817 14.000 1.00 92.50 93 ALA A C 1
ATOM 734 O O . ALA A 1 93 ? -4.228 0.212 13.333 1.00 92.50 93 ALA A O 1
ATOM 735 N N . ARG A 1 94 ? -3.317 -1.771 13.849 1.00 94.12 94 ARG A N 1
ATOM 736 C CA . ARG A 1 94 ? -2.392 -1.809 12.713 1.00 94.12 94 ARG A CA 1
ATOM 737 C C . ARG A 1 94 ? -2.930 -2.786 11.678 1.00 94.12 94 ARG A C 1
ATOM 739 O O . ARG A 1 94 ? -2.983 -3.990 11.943 1.00 94.12 94 ARG A O 1
ATOM 746 N N . LEU A 1 95 ? -3.337 -2.267 10.529 1.00 94.00 95 LEU A N 1
ATOM 747 C CA . LEU A 1 95 ? -3.893 -3.040 9.426 1.00 94.00 95 LEU A CA 1
ATOM 748 C C . LEU A 1 95 ? -2.801 -3.314 8.394 1.00 94.00 95 LEU A C 1
ATOM 750 O O . LEU A 1 95 ? -1.921 -2.484 8.175 1.00 94.00 95 LEU A O 1
ATOM 754 N N . ILE A 1 96 ? -2.835 -4.508 7.812 1.00 94.31 96 ILE A N 1
ATOM 755 C CA . ILE A 1 96 ? -1.907 -4.955 6.773 1.00 94.31 96 ILE A CA 1
ATOM 756 C C . ILE A 1 96 ? -2.754 -5.595 5.692 1.00 94.31 96 ILE A C 1
ATOM 758 O O . ILE A 1 96 ? -3.649 -6.378 6.016 1.00 94.31 96 ILE A O 1
ATOM 762 N N . ASP A 1 97 ? -2.444 -5.293 4.441 1.00 94.69 97 ASP A N 1
ATOM 763 C CA . ASP A 1 97 ? -3.089 -5.929 3.303 1.00 94.69 97 ASP A CA 1
ATOM 764 C C . ASP A 1 97 ? -2.142 -5.980 2.099 1.00 94.69 97 ASP A C 1
ATOM 766 O O . ASP A 1 97 ? -1.100 -5.315 2.068 1.00 94.69 97 ASP A O 1
ATOM 770 N N . ASN A 1 98 ? -2.471 -6.819 1.123 1.00 95.88 98 ASN A N 1
ATOM 771 C CA . ASN A 1 98 ? -1.750 -6.915 -0.135 1.00 95.88 98 ASN A CA 1
ATOM 772 C C . ASN A 1 98 ? -2.664 -7.377 -1.274 1.00 95.88 98 ASN A C 1
ATOM 774 O O . ASN A 1 98 ? -3.600 -8.142 -1.062 1.00 95.88 98 ASN A O 1
ATOM 778 N N . ILE A 1 99 ? -2.330 -6.992 -2.506 1.00 96.94 99 ILE A N 1
ATOM 779 C CA . ILE A 1 99 ? -3.007 -7.480 -3.711 1.00 96.94 99 ILE A CA 1
ATOM 780 C C . ILE A 1 99 ? -1.988 -7.887 -4.780 1.00 96.94 99 ILE A C 1
ATOM 782 O O . ILE A 1 99 ? -0.920 -7.283 -4.913 1.00 96.94 99 ILE A O 1
ATOM 786 N N . ALA A 1 100 ? -2.308 -8.946 -5.525 1.00 97.38 100 ALA A N 1
ATOM 787 C CA . ALA A 1 100 ? -1.538 -9.354 -6.695 1.00 97.38 100 ALA A CA 1
ATOM 788 C C . ALA A 1 100 ? -1.902 -8.485 -7.909 1.00 97.38 100 ALA A C 1
ATOM 790 O O . ALA A 1 100 ? -3.088 -8.266 -8.190 1.00 97.38 100 ALA A O 1
ATOM 791 N N . CYS A 1 101 ? -0.883 -8.050 -8.644 1.00 97.25 101 CYS A N 1
ATOM 792 C CA . CYS A 1 101 ? -1.009 -7.377 -9.931 1.00 97.25 101 CYS A CA 1
ATOM 793 C C . CYS A 1 101 ? -0.127 -8.129 -10.931 1.00 97.25 101 CYS A C 1
ATOM 795 O O . CYS A 1 101 ? 1.091 -8.162 -10.778 1.00 97.25 101 CYS A O 1
ATOM 797 N N . ASN A 1 102 ? -0.757 -8.782 -11.905 1.00 95.88 102 ASN A N 1
ATOM 798 C CA . ASN A 1 102 ? -0.068 -9.536 -12.945 1.00 95.88 102 ASN A CA 1
ATOM 799 C C . ASN A 1 102 ? -0.385 -8.876 -14.283 1.00 95.88 102 ASN A C 1
ATOM 801 O O . ASN A 1 102 ? -1.557 -8.694 -14.605 1.00 95.88 102 ASN A O 1
ATOM 805 N N . LEU A 1 103 ? 0.654 -8.511 -15.021 1.00 93.19 103 LEU A N 1
ATOM 806 C CA . LEU A 1 103 ? 0.568 -7.946 -16.360 1.00 93.19 103 LEU A CA 1
ATOM 807 C C . LEU A 1 103 ? 0.799 -9.061 -17.386 1.00 93.19 103 LEU A C 1
ATOM 809 O O . LEU A 1 103 ? 1.732 -9.852 -17.224 1.00 93.19 103 LEU A O 1
ATOM 813 N N . ASP A 1 104 ? -0.032 -9.107 -18.426 1.00 80.69 104 ASP A N 1
ATOM 814 C CA . ASP A 1 104 ? 0.110 -10.056 -19.541 1.00 80.69 104 ASP A CA 1
ATOM 815 C C . ASP A 1 104 ? 1.333 -9.740 -20.430 1.00 80.69 104 ASP A C 1
ATOM 817 O O . ASP A 1 104 ? 1.738 -8.561 -20.584 1.00 80.69 104 ASP A O 1
#

pLDDT: mean 92.33, std 9.05, range [49.0, 98.25]

Secondary structure (DSSP, 8-state):
-TT-----GGGGG--HHHHHHHHHHHHHHHHHHHHHHTT---HHHHHHHHHHHHHHTT-EEEEEEEEETTT-PBP-TT--EEEEEEEEEETTEEEEEEEEEE--

Sequence (104 aa):
EESGLAMSSRNQYLTEQQRQQAAGLYQTLSSIKQQIEQGERDFLALQQHAKSSLLELGFTPDYVDIRRADSLELATENDKSLRILTASQLGRARLIDNIACNLD

Foldseek 3Di:
DVLCADDDPLCVVDDPLRSNLRSLLVVLQVVLLVVVQVLDFPQVVSFVVSCVSNVVSQKHWPGWAKAAQPPRHHDGSPHFWIKTWTWIDHPPGIGIDIDIRGHD